Protein AF-A0A3N7FUF0-F1 (afdb_monomer_lite)

Organism: Populus trichocarpa (NCBI:txid3694)

Foldseek 3Di:
DPPPQPPWDAFWKFFADPPRDTPDTHDDDPPDDDDFDDDPRDTDIDGTDTPGGDDDDDDDDDDDD

Sequence (65 aa):
MDSFSEPLVGGETVFYGSRNSVLADVAPAEGMVLLHIHGDKCMLHEARNVTKGVKYIFRSDACFA

pLDDT: mean 91.27, std 11.49, range [45.62, 98.19]

Structure (mmCIF, N/CA/C/O backbone):
data_AF-A0A3N7FUF0-F1
#
_entry.id   AF-A0A3N7FUF0-F1
#
loop_
_atom_site.group_PDB
_atom_site.id
_atom_site.type_symbol
_atom_site.label_atom_id
_atom_site.label_alt_id
_atom_site.label_comp_id
_atom_site.label_asym_id
_atom_site.label_entity_id
_atom_site.label_seq_id
_atom_site.pdbx_PDB_ins_code
_atom_site.Cartn_x
_atom_site.Cartn_y
_atom_site.Cartn_z
_atom_site.occupancy
_atom_site.B_iso_or_equiv
_atom_site.auth_seq_id
_atom_site.auth_comp_id
_atom_site.auth_asym_id
_atom_site.auth_atom_id
_atom_site.pdbx_PDB_model_num
ATOM 1 N N . MET A 1 1 ? -26.593 17.555 2.536 1.00 45.62 1 MET A N 1
ATOM 2 C CA . MET A 1 1 ? -26.157 17.208 3.902 1.00 45.62 1 MET A CA 1
ATOM 3 C C . MET A 1 1 ? -25.100 16.149 3.729 1.00 45.62 1 MET A C 1
ATOM 5 O O . MET A 1 1 ? -25.443 15.002 3.485 1.00 45.62 1 MET A O 1
ATOM 9 N N . ASP A 1 2 ? -23.847 16.583 3.672 1.00 51.94 2 ASP A N 1
ATOM 10 C CA . ASP A 1 2 ? -22.722 15.693 3.423 1.00 51.94 2 ASP A CA 1
ATOM 11 C C . ASP A 1 2 ? -22.514 14.873 4.695 1.00 51.94 2 ASP A C 1
ATOM 13 O O . ASP A 1 2 ? -22.200 15.414 5.758 1.00 51.94 2 ASP A O 1
ATOM 17 N N . SER A 1 3 ? -22.876 13.596 4.628 1.00 53.06 3 SER A N 1
ATOM 18 C CA . SER A 1 3 ? -22.75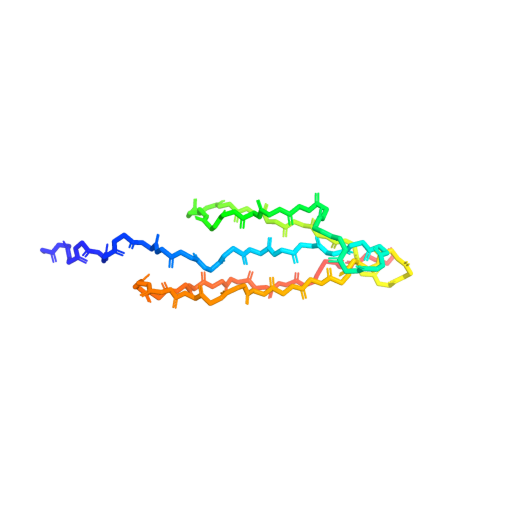2 12.668 5.741 1.00 53.06 3 SER A CA 1
ATOM 19 C C . SER A 1 3 ? -21.267 12.430 5.940 1.00 53.06 3 SER A C 1
ATOM 21 O O . SER A 1 3 ? -20.721 11.540 5.297 1.00 53.06 3 SER A O 1
ATOM 23 N N . PHE A 1 4 ? -20.644 13.260 6.785 1.00 57.75 4 PHE A N 1
ATOM 24 C CA . PHE A 1 4 ? -19.298 13.112 7.329 1.00 57.75 4 PHE A CA 1
ATOM 25 C C . PHE A 1 4 ? -18.949 11.629 7.425 1.00 57.75 4 PHE A C 1
ATOM 27 O O . PHE A 1 4 ? -19.388 10.940 8.348 1.00 57.75 4 PHE A O 1
ATOM 34 N N . SER A 1 5 ? -18.218 11.128 6.429 1.00 66.12 5 SER A N 1
ATOM 35 C CA . SER A 1 5 ? -17.671 9.784 6.473 1.00 66.12 5 SER A CA 1
ATOM 36 C C . SER A 1 5 ? -16.893 9.700 7.773 1.00 66.12 5 SER A C 1
ATOM 38 O O . SER A 1 5 ? -16.062 10.573 8.040 1.00 66.12 5 SER A O 1
ATOM 40 N N . GLU A 1 6 ? -17.210 8.718 8.615 1.00 72.88 6 GLU A N 1
ATOM 41 C CA . GLU A 1 6 ? -16.468 8.533 9.853 1.00 72.88 6 GLU A CA 1
ATOM 42 C C . GLU A 1 6 ? -14.960 8.575 9.567 1.00 72.88 6 GLU A C 1
ATOM 44 O O . GLU A 1 6 ? -14.530 8.009 8.555 1.00 72.88 6 GLU A O 1
ATOM 49 N N . PRO A 1 7 ? -14.152 9.244 10.413 1.00 84.62 7 PRO A N 1
ATOM 50 C CA . PRO A 1 7 ? -12.718 9.318 10.186 1.00 84.62 7 PRO A CA 1
ATOM 51 C C . PRO A 1 7 ? -12.156 7.901 10.055 1.00 84.62 7 PRO A C 1
ATOM 53 O O . PRO A 1 7 ? -12.389 7.056 10.925 1.00 84.62 7 PRO A O 1
ATOM 56 N N . LEU A 1 8 ? -11.462 7.652 8.944 1.00 92.56 8 LEU A N 1
ATOM 57 C CA . LEU A 1 8 ? -10.854 6.364 8.634 1.00 92.56 8 LEU A CA 1
ATOM 58 C C . LEU A 1 8 ? -9.759 6.062 9.666 1.00 92.56 8 LEU A C 1
ATOM 60 O O . LEU A 1 8 ? -8.874 6.889 9.883 1.00 92.56 8 LEU A O 1
ATOM 64 N N . VAL A 1 9 ? -9.816 4.885 10.295 1.00 95.69 9 VAL A N 1
ATOM 65 C CA . VAL A 1 9 ? -8.795 4.417 11.250 1.00 95.69 9 VAL A CA 1
ATOM 66 C C . VAL A 1 9 ? -8.272 3.050 10.821 1.00 95.69 9 VAL A C 1
ATOM 68 O O . VAL A 1 9 ? -9.051 2.145 10.504 1.00 95.69 9 VAL A O 1
ATOM 71 N N . GLY A 1 10 ? -6.948 2.896 10.849 1.00 96.94 10 GLY A N 1
ATOM 72 C CA . GLY A 1 10 ? -6.261 1.728 10.312 1.00 96.94 10 GLY A CA 1
ATOM 73 C C . GLY A 1 10 ? -6.202 1.755 8.785 1.00 96.94 10 GLY A C 1
ATOM 74 O O . GLY A 1 10 ? -6.380 2.794 8.141 1.00 96.94 10 GLY A O 1
ATOM 75 N N . GLY A 1 11 ? -6.004 0.588 8.178 1.00 97.38 11 GLY A N 1
ATOM 76 C CA . GLY A 1 11 ? -5.941 0.479 6.722 1.00 97.38 11 GLY A CA 1
ATOM 77 C C . GLY A 1 11 ? -4.610 0.924 6.125 1.00 97.38 11 GLY A C 1
ATOM 78 O O . GLY A 1 11 ? -4.560 1.232 4.934 1.00 97.38 11 GLY A O 1
ATOM 79 N N . GLU A 1 12 ? -3.538 0.992 6.905 1.00 98.19 12 GLU A N 1
ATOM 80 C CA . GLU A 1 12 ? -2.217 1.352 6.407 1.00 98.19 12 GLU A CA 1
ATOM 81 C C . GLU A 1 12 ? -1.734 0.349 5.355 1.00 98.19 12 GLU A C 1
ATOM 83 O O . GLU A 1 12 ? -2.020 -0.850 5.426 1.00 98.19 12 GLU A O 1
ATOM 88 N N . THR A 1 13 ? -1.009 0.844 4.352 1.00 98.06 13 THR A N 1
ATOM 89 C CA . THR A 1 13 ? -0.280 -0.025 3.420 1.00 98.06 13 THR A CA 1
ATOM 90 C C . THR A 1 13 ? 1.116 -0.226 3.977 1.00 98.06 13 THR A C 1
ATOM 92 O O . THR A 1 13 ? 1.867 0.741 4.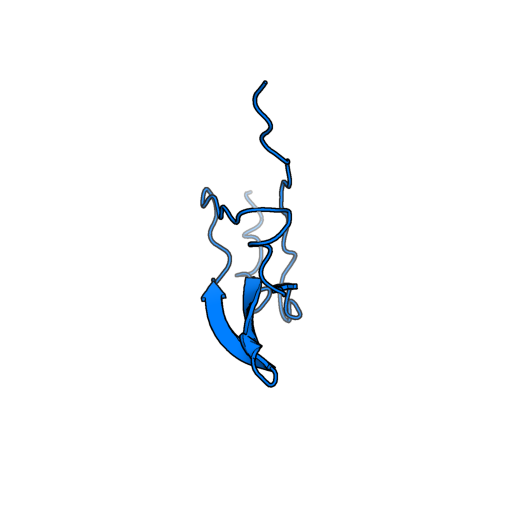117 1.00 98.06 13 THR A O 1
ATOM 95 N N . VAL A 1 14 ? 1.457 -1.467 4.311 1.00 98.19 14 VAL A N 1
ATOM 96 C CA . VAL A 1 14 ? 2.705 -1.784 5.009 1.00 98.19 14 VAL A CA 1
ATOM 97 C C . VAL A 1 14 ? 3.605 -2.605 4.123 1.00 98.19 14 VAL A C 1
ATOM 99 O O . VAL A 1 14 ? 3.152 -3.574 3.525 1.00 98.19 14 VAL A O 1
ATOM 102 N N . PHE A 1 15 ? 4.873 -2.215 4.058 1.00 97.81 15 PHE A N 1
ATOM 103 C CA . PHE A 1 15 ? 5.911 -2.906 3.307 1.00 97.81 15 PHE A CA 1
ATOM 104 C C . PHE A 1 15 ? 6.860 -3.621 4.256 1.00 97.81 15 PHE A C 1
ATOM 106 O O . PHE A 1 15 ? 7.305 -3.052 5.256 1.00 97.81 15 PHE A O 1
ATOM 113 N N . TYR A 1 16 ? 7.202 -4.853 3.902 1.00 97.06 16 TYR A N 1
ATOM 114 C CA . TYR A 1 16 ? 8.023 -5.742 4.704 1.00 97.06 16 TYR A CA 1
ATOM 115 C C . TYR A 1 16 ? 9.381 -6.009 4.059 1.00 97.06 16 TYR A C 1
ATOM 117 O O . TYR A 1 16 ? 9.508 -6.155 2.842 1.00 97.06 16 TYR A O 1
ATOM 125 N N . GLY A 1 17 ? 10.396 -6.097 4.911 1.00 93.69 17 GLY A N 1
ATOM 126 C CA . GLY A 1 17 ? 11.758 -6.477 4.577 1.00 93.69 17 GLY A CA 1
ATOM 127 C C . GLY A 1 17 ? 12.072 -7.908 4.997 1.00 93.69 17 GLY A C 1
ATOM 128 O O . GLY A 1 17 ? 11.194 -8.737 5.246 1.00 93.69 17 GLY A O 1
ATOM 129 N N . SER A 1 18 ? 13.366 -8.212 5.094 1.00 92.19 18 SER A N 1
ATOM 130 C CA . SER A 1 18 ? 13.820 -9.527 5.538 1.00 92.19 18 SER A CA 1
ATOM 131 C C . SER A 1 18 ? 13.344 -9.825 6.963 1.00 92.19 18 SER A C 1
ATOM 133 O O . SER A 1 18 ? 13.305 -8.949 7.825 1.00 92.19 18 SER A O 1
ATOM 135 N N . ARG A 1 19 ? 12.987 -11.090 7.220 1.00 92.31 19 ARG A N 1
ATOM 136 C CA . ARG A 1 19 ? 12.465 -11.540 8.525 1.00 92.31 19 ARG A CA 1
ATOM 137 C C . ARG A 1 19 ? 11.219 -10.765 8.985 1.00 92.31 19 ARG A C 1
ATOM 139 O O . ARG A 1 19 ? 11.027 -10.582 10.182 1.00 92.31 19 ARG A O 1
ATOM 146 N N . ASN A 1 20 ? 10.376 -10.335 8.042 1.00 90.62 20 ASN A N 1
ATOM 147 C CA . ASN A 1 20 ? 9.109 -9.655 8.323 1.00 90.62 20 ASN A CA 1
ATOM 148 C C . ASN A 1 20 ? 9.262 -8.301 9.049 1.00 90.62 20 ASN A C 1
ATOM 150 O O . ASN A 1 20 ? 8.336 -7.853 9.724 1.00 90.62 20 ASN A O 1
ATOM 154 N N . SER A 1 21 ? 10.419 -7.637 8.928 1.00 95.88 21 SER A N 1
ATOM 155 C CA . SER A 1 21 ? 10.598 -6.288 9.476 1.00 95.88 21 SER A CA 1
ATOM 156 C C . SER A 1 21 ? 9.749 -5.273 8.710 1.00 95.88 21 SER A C 1
ATOM 158 O O . SER A 1 21 ? 9.658 -5.338 7.489 1.00 95.88 21 SER A O 1
ATOM 160 N N . VAL A 1 22 ? 9.135 -4.319 9.408 1.00 97.06 22 VAL A N 1
ATOM 161 C CA . VAL A 1 22 ? 8.403 -3.221 8.759 1.00 97.06 22 VAL A CA 1
ATOM 162 C C . VAL A 1 22 ? 9.413 -2.228 8.184 1.00 97.06 22 VAL A C 1
ATOM 164 O O . VAL A 1 22 ? 10.230 -1.681 8.923 1.00 97.06 22 VAL A O 1
ATOM 167 N N . LE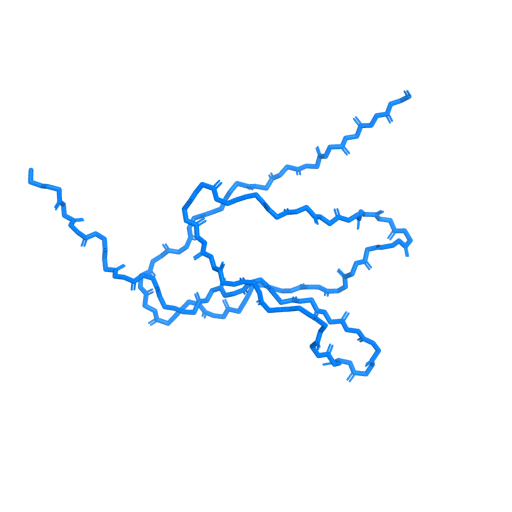U A 1 23 ? 9.363 -2.006 6.870 1.00 95.94 23 LEU A N 1
ATOM 168 C CA . LEU A 1 23 ? 10.192 -1.022 6.164 1.00 95.94 23 LEU A CA 1
ATOM 169 C C . LEU A 1 23 ? 9.478 0.314 5.989 1.00 95.94 23 LEU A C 1
ATOM 171 O O . LEU A 1 23 ? 10.106 1.365 6.080 1.00 95.94 23 LEU A O 1
ATOM 175 N N . ALA A 1 24 ? 8.176 0.269 5.722 1.00 96.50 24 ALA A N 1
ATOM 176 C CA . ALA A 1 24 ? 7.343 1.450 5.581 1.00 96.50 24 ALA A CA 1
ATOM 177 C C . ALA A 1 24 ? 5.917 1.134 6.020 1.00 96.50 24 ALA A C 1
ATOM 179 O O . ALA A 1 24 ? 5.415 0.035 5.787 1.00 96.50 24 ALA A O 1
ATOM 180 N N . ASP A 1 25 ? 5.289 2.122 6.639 1.00 97.25 25 ASP A N 1
ATOM 181 C CA . ASP A 1 25 ? 3.924 2.074 7.137 1.00 97.25 25 ASP A CA 1
ATOM 182 C C . ASP A 1 25 ? 3.220 3.346 6.659 1.00 97.25 25 ASP A C 1
ATOM 184 O O . ASP A 1 25 ? 3.536 4.450 7.110 1.00 97.25 25 ASP A O 1
ATOM 188 N N . VAL A 1 26 ? 2.376 3.205 5.636 1.00 97.69 26 VAL A N 1
ATOM 189 C CA . VAL A 1 26 ? 1.812 4.340 4.901 1.00 97.69 26 VAL A CA 1
ATOM 190 C C . VAL A 1 26 ? 0.327 4.460 5.213 1.00 97.69 26 VAL A C 1
ATOM 192 O O . VAL A 1 26 ? -0.494 3.685 4.707 1.00 97.69 26 VAL A O 1
ATOM 195 N N . ALA A 1 27 ? -0.018 5.462 6.023 1.00 96.69 27 ALA A N 1
ATOM 196 C CA . ALA A 1 27 ? -1.399 5.783 6.354 1.00 96.69 27 ALA A CA 1
ATOM 197 C C . ALA A 1 27 ? -2.186 6.231 5.110 1.00 96.69 27 ALA A C 1
ATOM 199 O O . ALA A 1 27 ? -1.664 7.002 4.302 1.00 96.69 27 ALA A O 1
ATOM 200 N N . PRO A 1 28 ? -3.435 5.767 4.926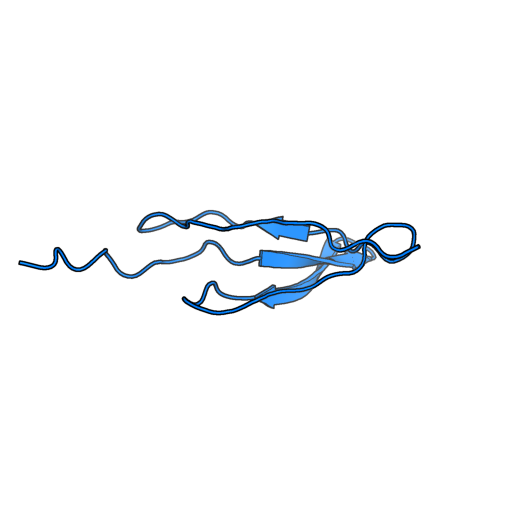 1.00 95.69 28 PRO A N 1
ATOM 201 C CA . PRO A 1 28 ? -4.266 6.200 3.812 1.00 95.69 28 PRO A CA 1
ATOM 202 C C . PRO A 1 28 ? -4.607 7.690 3.938 1.00 95.69 28 PRO A C 1
ATOM 204 O O . PRO A 1 28 ? -5.055 8.150 4.985 1.00 95.69 28 PRO A O 1
ATOM 207 N N . ALA A 1 29 ? -4.436 8.428 2.845 1.00 94.31 29 ALA A N 1
ATOM 208 C CA . ALA A 1 29 ? -4.805 9.832 2.736 1.00 94.31 29 ALA A CA 1
ATOM 209 C C . ALA A 1 29 ? -5.487 10.070 1.386 1.00 94.31 29 ALA A C 1
ATOM 211 O O . ALA A 1 29 ? -5.028 9.573 0.355 1.00 94.31 29 ALA A O 1
ATOM 212 N N . GLU A 1 30 ? -6.596 10.807 1.391 1.00 93.88 30 GLU A N 1
ATOM 213 C CA . GLU A 1 30 ? -7.328 11.134 0.168 1.00 93.88 30 GLU A CA 1
ATOM 214 C C . GLU A 1 30 ? -6.434 11.914 -0.809 1.00 93.88 30 GLU A C 1
ATOM 216 O O . GLU A 1 30 ? -5.674 12.796 -0.413 1.00 93.88 30 GLU A O 1
ATOM 221 N N . GLY A 1 31 ? -6.486 11.546 -2.092 1.00 94.88 31 GLY A N 1
ATOM 222 C CA . GLY A 1 31 ? -5.657 12.147 -3.141 1.00 94.88 31 GLY A CA 1
ATOM 223 C C . GLY A 1 31 ? -4.193 11.687 -3.164 1.00 94.88 31 GLY A C 1
ATOM 224 O O . GLY A 1 31 ? -3.464 12.056 -4.084 1.00 94.88 31 GLY A O 1
ATOM 225 N N . MET A 1 32 ? -3.745 10.866 -2.208 1.00 96.06 32 MET A N 1
ATOM 226 C CA . MET A 1 32 ? -2.382 10.333 -2.206 1.00 96.06 32 MET A CA 1
ATOM 227 C C . MET A 1 32 ? -2.217 9.197 -3.223 1.00 96.06 32 MET A C 1
ATOM 229 O O . MET A 1 32 ? -3.044 8.290 -3.313 1.00 96.06 32 MET A O 1
ATOM 233 N N . VAL A 1 33 ? -1.086 9.207 -3.932 1.00 97.00 33 VAL A N 1
ATOM 234 C CA . VAL A 1 33 ? -0.642 8.105 -4.793 1.00 97.00 33 VAL A CA 1
ATOM 235 C C . VAL A 1 33 ? 0.558 7.420 -4.149 1.00 97.00 33 VAL A C 1
ATOM 237 O O . VAL A 1 33 ? 1.534 8.073 -3.786 1.00 97.00 33 VAL A O 1
ATOM 240 N N . LEU A 1 34 ? 0.492 6.095 -4.040 1.00 96.81 34 LEU A N 1
ATOM 241 C CA . LEU A 1 34 ? 1.582 5.251 -3.560 1.00 96.81 34 LEU A CA 1
ATOM 242 C C . LEU A 1 34 ? 2.060 4.359 -4.707 1.00 96.81 34 LEU A C 1
ATOM 244 O O . LEU A 1 34 ? 1.284 3.573 -5.245 1.00 96.81 34 LEU A O 1
ATOM 248 N N . LEU A 1 35 ? 3.336 4.483 -5.075 1.00 95.44 35 LEU A N 1
ATOM 249 C CA . LEU A 1 35 ? 3.955 3.717 -6.156 1.00 95.44 35 LEU A CA 1
ATOM 250 C C . LEU A 1 35 ? 4.973 2.730 -5.585 1.00 95.44 35 LEU A C 1
ATOM 252 O O . LEU A 1 35 ? 5.807 3.101 -4.760 1.00 95.44 35 LEU A O 1
ATOM 256 N N . HIS A 1 36 ? 4.946 1.491 -6.069 1.00 94.50 36 HIS A N 1
ATOM 257 C CA . HIS A 1 36 ? 6.006 0.516 -5.836 1.00 94.50 36 HIS A CA 1
ATOM 258 C C . HIS A 1 36 ? 6.325 -0.236 -7.133 1.00 94.50 36 HIS A C 1
ATOM 260 O O . HIS A 1 36 ? 5.503 -0.317 -8.042 1.00 94.50 36 HIS A O 1
ATOM 266 N N . ILE A 1 37 ? 7.544 -0.763 -7.233 1.00 94.06 37 ILE A N 1
ATOM 267 C CA . ILE A 1 37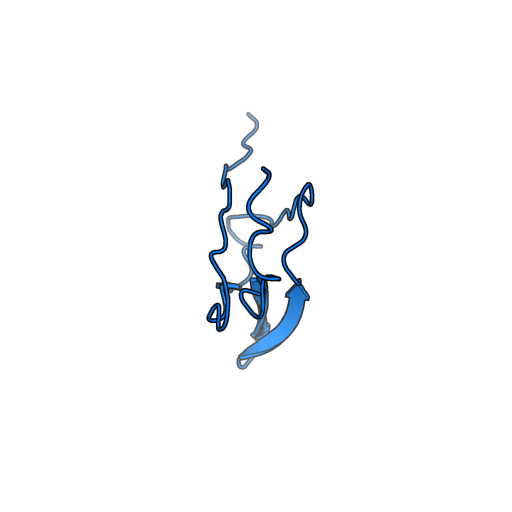 ? 8.017 -1.466 -8.430 1.00 94.06 37 ILE A CA 1
ATOM 268 C C . ILE A 1 37 ? 7.564 -2.930 -8.360 1.00 94.06 37 ILE A C 1
ATOM 270 O O . ILE A 1 37 ? 7.638 -3.544 -7.299 1.00 94.06 37 ILE A O 1
ATOM 274 N N . HIS A 1 38 ? 7.107 -3.488 -9.481 1.00 92.44 38 HIS A N 1
ATOM 275 C CA . HIS A 1 38 ? 6.797 -4.914 -9.637 1.00 92.44 38 HIS A CA 1
ATOM 276 C C . HIS A 1 38 ? 7.991 -5.698 -10.225 1.00 92.44 38 HIS A C 1
ATOM 278 O O . HIS A 1 38 ? 8.954 -5.111 -10.713 1.00 92.44 38 HIS A O 1
ATOM 284 N N . GLY A 1 39 ? 7.943 -7.035 -10.176 1.00 90.12 39 GLY A N 1
ATOM 285 C CA . GLY A 1 39 ? 9.033 -7.916 -10.625 1.00 90.12 39 GLY A CA 1
ATOM 286 C C . GLY A 1 39 ? 10.076 -8.164 -9.532 1.00 90.12 39 GLY A C 1
ATOM 287 O O . GLY A 1 39 ? 9.725 -8.269 -8.359 1.00 90.12 39 GLY A O 1
ATOM 288 N N . ASP A 1 40 ? 11.357 -8.215 -9.897 1.00 91.50 40 ASP A N 1
ATOM 289 C CA . ASP A 1 40 ? 12.453 -8.577 -8.976 1.00 91.50 40 ASP A CA 1
ATOM 290 C C . ASP A 1 40 ? 12.632 -7.602 -7.802 1.00 91.50 40 ASP A C 1
ATOM 292 O O . ASP A 1 40 ? 13.214 -7.944 -6.776 1.00 91.50 40 ASP A O 1
ATOM 296 N N . LYS A 1 41 ? 12.128 -6.370 -7.947 1.00 90.31 41 LYS A N 1
ATOM 297 C CA . LYS A 1 41 ? 12.146 -5.335 -6.902 1.00 90.31 41 LYS A CA 1
ATOM 298 C C . LYS A 1 41 ? 10.802 -5.197 -6.179 1.00 90.31 41 LYS A C 1
ATOM 300 O O . LYS A 1 41 ? 10.597 -4.213 -5.468 1.00 90.31 41 LYS A O 1
ATOM 305 N N . CYS A 1 42 ? 9.886 -6.150 -6.364 1.00 92.94 42 CYS A N 1
ATOM 306 C CA . CYS A 1 42 ? 8.606 -6.147 -5.671 1.00 92.94 42 CYS A CA 1
ATOM 307 C C . CYS A 1 42 ? 8.811 -6.355 -4.173 1.00 92.94 42 CYS A C 1
ATOM 309 O O . CYS A 1 42 ? 9.367 -7.357 -3.732 1.00 92.94 42 CYS A O 1
ATOM 311 N N . MET A 1 43 ? 8.329 -5.398 -3.388 1.00 93.12 43 MET A N 1
ATOM 312 C CA . MET A 1 43 ? 8.331 -5.494 -1.935 1.00 93.12 43 MET A CA 1
ATOM 313 C C . MET A 1 43 ? 7.090 -6.257 -1.469 1.00 93.12 43 MET A C 1
ATOM 315 O O . MET A 1 43 ? 5.991 -6.015 -1.978 1.00 93.12 43 MET A O 1
ATOM 319 N N . LEU A 1 44 ? 7.255 -7.154 -0.492 1.00 95.62 44 LEU A N 1
ATOM 320 C CA . LEU A 1 44 ? 6.128 -7.773 0.204 1.00 95.62 44 LEU A CA 1
ATOM 321 C C . LEU A 1 44 ? 5.335 -6.670 0.901 1.00 95.62 44 LEU A C 1
ATOM 323 O O . LEU A 1 44 ? 5.919 -5.849 1.607 1.00 95.62 44 LEU A O 1
ATOM 327 N N . HIS A 1 45 ? 4.025 -6.644 0.700 1.00 97.00 45 HIS A N 1
ATOM 328 C CA . HIS A 1 45 ? 3.175 -5.632 1.300 1.00 97.00 45 HIS A CA 1
ATOM 329 C C . HIS A 1 45 ? 1.771 -6.154 1.569 1.00 97.00 45 HIS A C 1
ATOM 331 O O . HIS A 1 45 ? 1.317 -7.103 0.931 1.00 97.00 45 HIS A O 1
ATOM 337 N N . GLU A 1 46 ? 1.084 -5.508 2.502 1.00 96.88 46 GLU A N 1
ATOM 338 C CA . GLU A 1 46 ? -0.314 -5.789 2.815 1.00 96.88 46 GLU A CA 1
ATOM 339 C C . GLU A 1 46 ? -1.082 -4.498 3.108 1.00 96.88 46 GLU A C 1
ATOM 341 O O . GLU A 1 46 ? -0.493 -3.457 3.412 1.00 96.88 46 GLU A O 1
ATOM 346 N N . ALA A 1 47 ? -2.409 -4.581 3.047 1.00 97.12 47 ALA A N 1
ATOM 347 C CA . ALA A 1 47 ? -3.279 -3.598 3.673 1.00 97.12 47 ALA A CA 1
ATOM 348 C C . ALA A 1 47 ? -3.631 -4.102 5.075 1.00 97.12 47 ALA A C 1
ATOM 350 O O . ALA A 1 47 ? -4.242 -5.164 5.209 1.00 97.12 47 ALA A O 1
ATOM 351 N N . ARG A 1 48 ? -3.261 -3.347 6.111 1.00 97.81 48 ARG A N 1
ATOM 352 C CA . ARG A 1 48 ? -3.679 -3.651 7.483 1.00 97.81 48 ARG A CA 1
ATOM 353 C C . ARG A 1 48 ? -5.187 -3.483 7.641 1.00 97.81 48 ARG A C 1
ATOM 355 O O . ARG A 1 48 ? -5.849 -2.825 6.839 1.00 97.81 48 ARG A O 1
ATOM 362 N N . ASN A 1 49 ? -5.731 -4.069 8.704 1.00 98.00 49 ASN A N 1
ATOM 363 C CA . ASN A 1 49 ? -7.157 -3.985 8.986 1.00 98.00 49 ASN A CA 1
ATOM 364 C C . ASN A 1 49 ? -7.610 -2.530 9.150 1.00 98.00 49 ASN A C 1
ATOM 366 O O . ASN A 1 49 ? -7.014 -1.753 9.895 1.00 98.00 49 ASN A O 1
ATOM 370 N N . VAL A 1 50 ? -8.717 -2.197 8.490 1.00 97.62 50 VAL A N 1
ATOM 371 C CA . VAL A 1 50 ? -9.503 -1.004 8.803 1.00 97.62 50 VAL A CA 1
ATOM 372 C C . VAL A 1 50 ? -10.318 -1.318 10.051 1.00 97.62 50 VAL A C 1
ATOM 374 O O . VAL A 1 50 ? -11.065 -2.295 10.075 1.00 97.62 50 VAL A O 1
ATOM 377 N N . THR A 1 51 ? -10.159 -0.514 11.096 1.00 96.75 51 THR A N 1
ATOM 378 C CA . THR A 1 51 ? -10.875 -0.696 12.368 1.00 96.75 51 THR A CA 1
ATOM 379 C C . THR A 1 51 ? -12.061 0.254 12.509 1.00 96.75 51 THR A C 1
ATOM 381 O O . THR A 1 51 ? -12.954 -0.010 13.313 1.00 96.75 51 THR A O 1
ATOM 384 N N . LYS A 1 52 ? -12.106 1.331 11.709 1.00 96.00 52 LYS A N 1
ATOM 385 C CA . LYS A 1 52 ? -13.236 2.264 11.618 1.00 96.00 52 LYS A CA 1
ATOM 386 C C . LYS A 1 52 ? -13.346 2.865 10.215 1.00 96.00 52 LYS A C 1
ATOM 388 O O . LYS A 1 52 ? -12.336 3.282 9.651 1.00 96.00 52 LYS A O 1
ATOM 393 N N . GLY A 1 53 ? -14.567 2.954 9.686 1.00 93.44 53 GLY A N 1
ATOM 394 C CA . GLY A 1 53 ? -14.843 3.457 8.336 1.00 93.44 53 GLY A CA 1
ATOM 395 C C . GLY A 1 53 ? -14.618 2.413 7.235 1.00 93.44 53 GLY A C 1
ATOM 396 O O . GLY A 1 53 ? -14.563 1.213 7.496 1.00 93.44 53 GLY A O 1
ATOM 397 N N . VAL A 1 54 ? -14.509 2.873 5.985 1.00 94.38 54 VAL A N 1
ATOM 398 C CA . VAL A 1 54 ? -14.252 2.027 4.806 1.00 94.38 54 VAL A CA 1
ATOM 399 C C . VAL A 1 54 ? -13.150 2.666 3.965 1.00 94.38 54 VAL A C 1
ATOM 401 O O . VAL A 1 54 ? -13.233 3.845 3.627 1.00 94.38 54 VAL A O 1
ATOM 404 N N . LYS A 1 55 ? -12.119 1.890 3.615 1.00 95.12 55 LYS A N 1
ATOM 405 C CA . LYS A 1 55 ? -11.019 2.330 2.746 1.00 95.12 55 LYS A CA 1
ATOM 406 C C . LYS A 1 55 ? -11.317 1.949 1.295 1.00 95.12 55 LYS A C 1
ATOM 408 O O . LYS A 1 55 ? -11.380 0.764 0.975 1.00 95.12 55 LYS A O 1
ATOM 413 N N . TYR A 1 56 ? -11.424 2.943 0.417 1.00 95.50 56 TYR A N 1
ATOM 414 C CA . TYR A 1 56 ? -11.493 2.750 -1.034 1.00 95.50 56 TYR A CA 1
ATOM 415 C C . TYR A 1 56 ? -10.137 3.070 -1.667 1.00 95.50 56 TYR A C 1
ATOM 417 O O . TYR A 1 56 ? -9.511 4.070 -1.321 1.00 95.50 56 TYR A O 1
ATOM 425 N N . ILE A 1 57 ? -9.674 2.218 -2.585 1.00 96.00 57 ILE A N 1
ATOM 426 C CA . ILE A 1 57 ? -8.425 2.413 -3.333 1.00 96.00 57 ILE A CA 1
ATOM 427 C C . ILE A 1 57 ? -8.646 2.153 -4.817 1.00 96.00 57 ILE A C 1
ATOM 429 O O . ILE A 1 57 ? -9.399 1.257 -5.195 1.00 96.00 57 ILE A O 1
ATOM 433 N N . PHE A 1 58 ? -7.931 2.899 -5.652 1.00 96.75 58 PHE A N 1
ATOM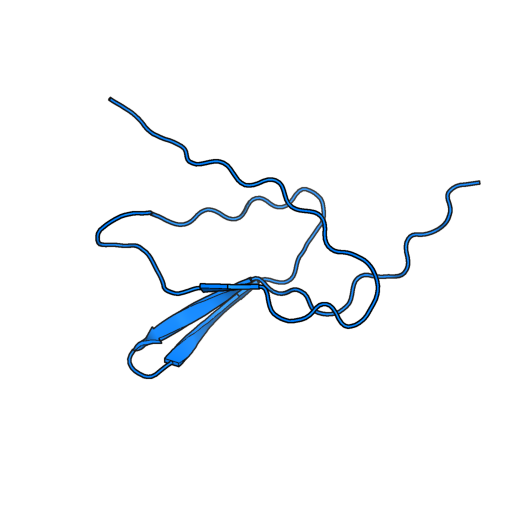 434 C CA . PHE A 1 58 ? -7.729 2.561 -7.053 1.00 96.75 58 PHE A CA 1
ATOM 435 C C . PHE A 1 58 ? -6.318 1.995 -7.213 1.00 96.75 58 PHE A C 1
ATOM 437 O O . PHE A 1 58 ? -5.348 2.625 -6.794 1.00 96.75 58 PHE A O 1
ATOM 444 N N . ARG A 1 59 ? -6.201 0.805 -7.806 1.00 95.81 59 ARG A N 1
ATOM 445 C CA . ARG A 1 59 ? -4.915 0.181 -8.123 1.00 95.81 59 ARG A CA 1
ATOM 446 C C . ARG A 1 59 ? -4.811 0.003 -9.630 1.00 95.81 59 ARG A C 1
ATOM 448 O O . ARG A 1 59 ? -5.720 -0.542 -10.247 1.00 95.81 59 ARG A O 1
ATOM 455 N N . SER A 1 60 ? -3.681 0.416 -10.187 1.00 95.50 60 SER A N 1
ATOM 456 C CA . SER A 1 60 ? -3.322 0.189 -11.582 1.00 95.50 60 SER A CA 1
ATOM 457 C C . SER A 1 60 ? -1.827 -0.069 -11.678 1.00 95.50 60 SER A C 1
ATOM 459 O O . SER A 1 60 ? -1.057 0.509 -10.911 1.00 95.50 60 SER A O 1
ATOM 461 N N . ASP A 1 61 ? -1.429 -0.880 -12.651 1.00 94.69 61 ASP A N 1
ATOM 462 C CA . ASP A 1 61 ? -0.027 -1.082 -12.995 1.00 94.69 61 ASP A CA 1
ATOM 463 C C . ASP A 1 61 ? 0.338 -0.147 -14.158 1.00 94.69 61 ASP A C 1
ATOM 465 O O . ASP A 1 61 ? -0.451 0.040 -15.088 1.00 94.69 61 ASP A O 1
ATOM 469 N N . ALA A 1 62 ? 1.517 0.473 -14.096 1.00 93.12 62 ALA A N 1
ATOM 470 C CA . ALA A 1 62 ? 2.065 1.276 -15.185 1.00 93.12 62 ALA A CA 1
ATOM 471 C C . ALA A 1 62 ? 3.170 0.478 -15.887 1.00 93.12 62 ALA A C 1
ATOM 473 O O . ALA A 1 62 ? 4.170 0.113 -15.266 1.00 93.12 62 ALA A O 1
ATOM 474 N N . CYS A 1 63 ? 2.994 0.217 -17.182 1.00 91.25 63 CYS A N 1
ATOM 475 C CA . CYS A 1 63 ? 3.943 -0.524 -18.011 1.00 91.25 63 CYS A CA 1
ATOM 476 C C . CYS A 1 63 ? 4.398 0.344 -19.191 1.00 91.25 63 CYS A C 1
ATOM 478 O O . CYS A 1 63 ? 3.616 1.128 -19.723 1.00 91.25 63 CYS A O 1
ATOM 480 N N . PHE A 1 64 ? 5.652 0.186 -19.610 1.00 86.88 64 PHE A N 1
ATOM 481 C CA . PHE A 1 64 ? 6.217 0.830 -20.797 1.00 86.88 64 PHE A CA 1
ATOM 482 C C . PHE A 1 64 ? 6.866 -0.232 -21.695 1.00 86.88 64 PHE A C 1
ATOM 484 O O . PHE A 1 64 ? 7.229 -1.303 -21.204 1.00 86.88 64 PHE A O 1
ATOM 491 N N . ALA A 1 65 ? 6.965 0.060 -22.993 1.00 78.38 65 ALA A N 1
ATOM 492 C CA . ALA A 1 65 ? 7.574 -0.793 -24.016 1.00 78.38 65 ALA A CA 1
ATOM 493 C C . ALA A 1 65 ? 8.838 -0.140 -24.580 1.00 78.38 65 ALA A C 1
ATOM 495 O O . ALA A 1 65 ? 8.845 1.110 -24.675 1.00 78.38 65 ALA A O 1
#

Secondary structure (DSSP, 8-state):
----PPPPEE--EEEE-GGG-EEEEE---TT-------GGGPPEEEEPPEEES------------

Radius of gyration: 14.41 Å; chains: 1; bounding box: 40×29×36 Å